Protein AF-A0A4Q3Z0S3-F1 (afdb_monomer)

Sequence (97 aa):
AKRIEEGLTQMMSSLATFPASAQLLLVSQFTLAADTRSGMRPSFTTAAPPAEAERGFSRLVETCREMHAAGVETGEFGAHMVVSLVNDGPVTFLIRP

pLDDT: mean 89.22, std 8.57, range [52.66, 98.38]

Foldseek 3Di:
DVQLVVLLVVVVVVCVVDDLLDEAEEEDDLCVCWDPPDDDDTDSPRGDDLVVSVVSSVVSQVVCVVVRVNYYHYDDRPDDDDDDDDQVPNDDDDGGD

Radius of gyration: 14.64 Å; Cα contacts (8 Å, |Δi|>4): 65; chains: 1; bounding box: 32×25×39 Å

Structure (mmCIF, N/CA/C/O backbone):
data_AF-A0A4Q3Z0S3-F1
#
_entry.id   AF-A0A4Q3Z0S3-F1
#
loop_
_atom_site.group_P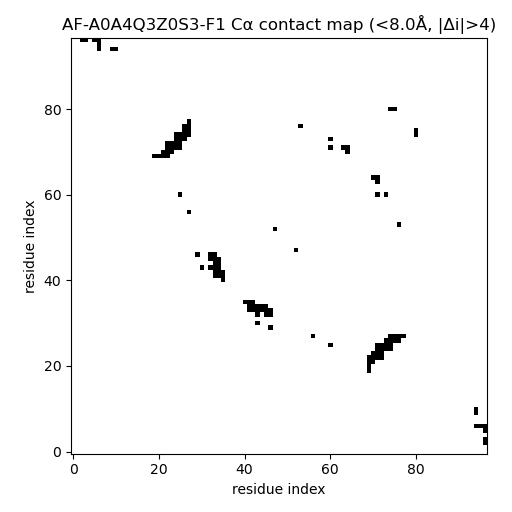DB
_atom_site.id
_atom_site.type_symbol
_atom_site.label_atom_id
_atom_site.label_alt_id
_atom_site.label_comp_id
_atom_site.label_asym_id
_atom_site.label_entity_id
_atom_site.label_seq_id
_atom_site.pdbx_PDB_ins_code
_atom_site.Cartn_x
_atom_site.Cartn_y
_atom_site.Cartn_z
_atom_site.occupancy
_atom_site.B_iso_or_equiv
_atom_site.auth_seq_id
_atom_site.auth_comp_id
_atom_site.auth_asym_id
_atom_site.auth_atom_id
_atom_site.pdbx_PDB_model_num
ATOM 1 N N . ALA A 1 1 ? 15.013 1.002 2.802 1.00 52.66 1 ALA A N 1
ATOM 2 C CA . ALA A 1 1 ? 14.654 0.953 4.234 1.00 52.66 1 ALA A CA 1
ATOM 3 C C . ALA A 1 1 ? 14.206 2.329 4.728 1.00 52.66 1 ALA A C 1
ATOM 5 O O . ALA A 1 1 ? 13.008 2.554 4.762 1.00 52.66 1 ALA A O 1
ATOM 6 N N . LYS A 1 2 ? 15.119 3.290 4.948 1.00 56.75 2 LYS A N 1
ATOM 7 C CA . LYS A 1 2 ? 14.809 4.594 5.572 1.00 56.75 2 LYS A CA 1
ATOM 8 C C . LYS A 1 2 ? 13.638 5.391 4.952 1.00 56.75 2 LYS A C 1
ATOM 10 O O . LYS A 1 2 ? 12.726 5.772 5.667 1.00 56.75 2 LYS A O 1
ATOM 15 N N . ARG A 1 3 ? 13.592 5.548 3.619 1.00 67.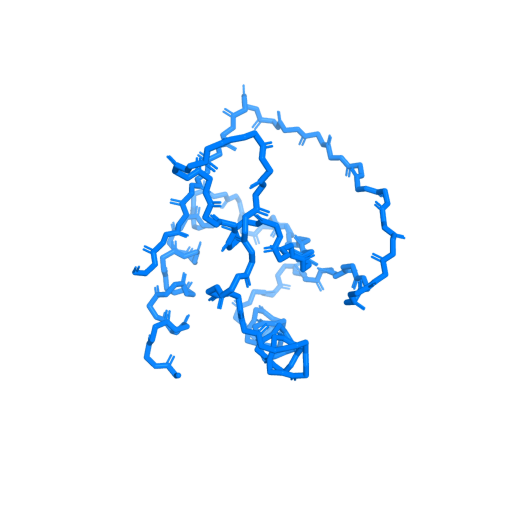12 3 ARG A N 1
ATOM 16 C CA . ARG A 1 3 ? 12.487 6.263 2.932 1.00 67.12 3 ARG A CA 1
ATOM 17 C C . ARG A 1 3 ? 11.114 5.591 3.061 1.00 67.12 3 ARG A C 1
ATOM 19 O O . ARG A 1 3 ? 10.097 6.266 2.987 1.00 67.12 3 ARG A O 1
ATOM 26 N N . ILE A 1 4 ? 11.078 4.265 3.216 1.00 66.25 4 ILE A N 1
ATOM 27 C CA . ILE A 1 4 ? 9.821 3.520 3.391 1.00 66.25 4 ILE A CA 1
ATOM 28 C C . ILE A 1 4 ? 9.294 3.741 4.812 1.00 66.25 4 ILE A C 1
ATOM 30 O O . ILE A 1 4 ? 8.105 3.978 4.982 1.00 66.25 4 ILE A O 1
ATOM 34 N N . GLU A 1 5 ? 10.176 3.731 5.814 1.00 71.62 5 GLU A N 1
ATOM 35 C CA . GLU A 1 5 ? 9.822 4.008 7.215 1.00 71.62 5 GLU A CA 1
ATOM 36 C C . GLU A 1 5 ? 9.346 5.454 7.427 1.00 71.62 5 GLU A C 1
ATOM 38 O O . GLU A 1 5 ? 8.365 5.688 8.134 1.00 71.62 5 GLU A O 1
ATOM 43 N N . GLU A 1 6 ? 9.989 6.425 6.772 1.00 78.62 6 GLU A N 1
ATOM 44 C CA . GLU A 1 6 ? 9.558 7.831 6.784 1.00 78.62 6 GLU A CA 1
ATOM 45 C C . GLU A 1 6 ? 8.157 7.987 6.164 1.00 78.62 6 GLU A C 1
ATOM 47 O O . GLU A 1 6 ? 7.266 8.576 6.783 1.00 78.62 6 GLU A O 1
ATOM 52 N N . GLY A 1 7 ? 7.919 7.377 4.995 1.00 81.56 7 GLY A N 1
ATOM 53 C CA . GLY A 1 7 ? 6.601 7.376 4.351 1.00 81.56 7 GLY A CA 1
ATOM 54 C C . GLY A 1 7 ? 5.517 6.686 5.190 1.00 81.56 7 GLY A C 1
ATOM 55 O O . GLY A 1 7 ? 4.408 7.205 5.313 1.00 81.56 7 GLY A O 1
ATOM 56 N N . LEU A 1 8 ? 5.849 5.558 5.824 1.00 80.00 8 LEU A N 1
ATOM 57 C CA . LEU A 1 8 ? 4.977 4.840 6.759 1.00 80.00 8 LEU A CA 1
ATOM 58 C C . LEU A 1 8 ? 4.587 5.705 7.958 1.00 80.00 8 LEU A C 1
ATOM 60 O O . LEU A 1 8 ? 3.413 5.774 8.314 1.00 80.00 8 LEU A O 1
ATOM 64 N N . THR A 1 9 ? 5.554 6.398 8.556 1.00 83.94 9 THR A N 1
ATOM 65 C CA . THR A 1 9 ? 5.311 7.284 9.702 1.00 83.94 9 THR A CA 1
ATOM 66 C C . THR A 1 9 ? 4.340 8.403 9.324 1.00 83.94 9 THR A C 1
ATOM 68 O O . THR A 1 9 ? 3.380 8.678 10.047 1.00 83.94 9 THR A O 1
ATOM 71 N N . GLN A 1 10 ? 4.539 9.016 8.156 1.00 84.94 10 GLN A N 1
ATOM 72 C CA . GLN A 1 10 ? 3.668 10.085 7.675 1.00 84.94 10 GLN A CA 1
ATOM 73 C C . GLN A 1 10 ? 2.265 9.578 7.302 1.00 84.94 10 GLN A C 1
ATOM 75 O O . GLN A 1 10 ? 1.268 10.266 7.548 1.00 84.94 10 GLN A O 1
ATOM 80 N N . MET A 1 11 ? 2.167 8.351 6.781 1.00 86.50 11 MET A N 1
ATOM 81 C CA . MET A 1 11 ? 0.890 7.675 6.549 1.00 86.50 11 MET A CA 1
ATOM 82 C C . MET A 1 11 ? 0.149 7.417 7.865 1.00 86.50 11 MET A C 1
ATOM 84 O O . MET A 1 11 ? -1.016 7.788 7.977 1.00 86.50 11 MET A O 1
ATOM 88 N N . MET A 1 12 ? 0.822 6.870 8.882 1.00 84.00 12 MET A N 1
ATOM 89 C CA . MET A 1 12 ? 0.230 6.627 10.205 1.00 84.00 12 MET A CA 1
ATOM 90 C C . MET A 1 12 ? -0.260 7.920 10.864 1.00 84.00 12 MET A C 1
ATOM 92 O O . MET A 1 12 ? -1.364 7.959 11.403 1.00 84.00 12 MET A O 1
ATOM 96 N N . SER A 1 13 ? 0.508 9.010 10.759 1.00 86.75 13 SER A N 1
ATOM 97 C CA . SER A 1 13 ? 0.067 10.320 11.253 1.00 86.75 13 SER A CA 1
ATOM 98 C C . SER A 1 13 ? -1.188 10.824 10.537 1.00 86.75 13 SER A C 1
ATOM 100 O O . SER A 1 13 ? -2.015 11.483 11.161 1.00 86.75 13 SER A O 1
ATOM 102 N N . SER A 1 14 ? -1.332 10.537 9.242 1.00 85.62 14 SER A N 1
ATOM 103 C CA . SER A 1 14 ? -2.528 10.911 8.479 1.00 85.62 14 SER A CA 1
ATOM 104 C C . SER A 1 14 ? -3.727 10.049 8.890 1.00 85.62 14 SER A C 1
ATOM 106 O O . SER A 1 14 ? -4.826 10.567 9.075 1.00 85.62 14 SER A O 1
ATOM 108 N N . LEU A 1 15 ? -3.510 8.749 9.116 1.00 83.62 15 LEU A N 1
ATOM 109 C CA . LEU A 1 15 ? -4.536 7.815 9.588 1.00 83.62 15 LEU A CA 1
ATOM 110 C C . LEU A 1 15 ? -5.049 8.137 10.993 1.00 83.62 15 LEU A C 1
ATOM 112 O O . LEU A 1 15 ? -6.229 7.935 11.254 1.00 83.62 15 LEU A O 1
ATOM 116 N N . ALA A 1 16 ? -4.212 8.705 11.864 1.00 85.00 16 ALA A N 1
ATOM 117 C CA . ALA A 1 16 ? -4.612 9.130 13.208 1.00 85.00 16 ALA A CA 1
ATOM 118 C C . ALA A 1 16 ? -5.720 10.206 13.223 1.00 85.00 16 ALA A C 1
ATOM 120 O O . ALA A 1 16 ? -6.312 10.458 14.270 1.00 85.00 16 ALA A O 1
ATOM 121 N N . THR A 1 17 ? -6.009 10.844 12.082 1.00 85.50 17 THR A N 1
ATOM 122 C CA . THR A 1 17 ? -7.146 11.771 11.940 1.00 85.50 17 THR A CA 1
ATOM 123 C C . THR A 1 17 ? -8.492 11.058 11.770 1.00 85.50 17 THR A C 1
ATOM 125 O O . THR A 1 17 ? -9.539 11.672 11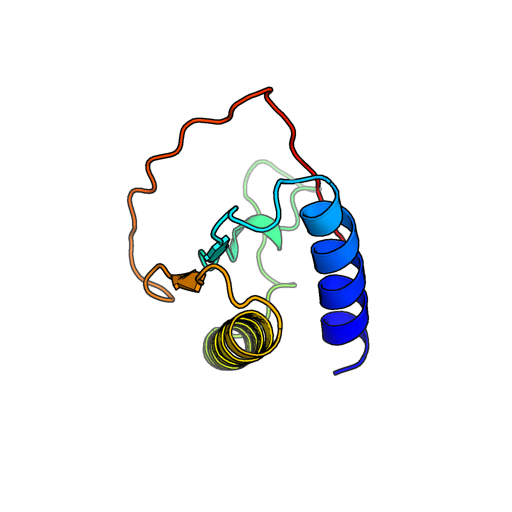.972 1.00 85.50 17 THR A O 1
ATOM 128 N N . PHE A 1 18 ? -8.474 9.767 11.430 1.00 88.38 18 PHE A N 1
ATOM 129 C CA . PHE A 1 18 ? -9.658 8.933 11.266 1.00 88.38 18 PHE A CA 1
ATOM 130 C C . PHE A 1 18 ? -9.977 8.158 12.556 1.00 88.38 18 PHE A C 1
ATOM 132 O O . PHE A 1 18 ? -9.113 7.992 13.421 1.00 88.38 18 PHE A O 1
ATOM 139 N N . PRO A 1 19 ? -11.217 7.653 12.710 1.00 89.44 19 PRO A N 1
ATOM 140 C CA . PRO A 1 19 ? -11.573 6.802 13.840 1.00 89.44 19 PRO A CA 1
ATOM 141 C C . PRO A 1 19 ? -10.654 5.581 13.951 1.00 89.44 19 PRO A C 1
ATOM 143 O O . PRO A 1 19 ? -10.285 4.986 12.944 1.00 89.44 19 PRO A O 1
ATOM 146 N N . ALA A 1 20 ? -10.372 5.132 15.177 1.00 86.94 20 ALA A N 1
ATOM 147 C CA . ALA A 1 20 ? -9.538 3.949 15.418 1.00 86.94 20 ALA A CA 1
ATOM 148 C C . ALA A 1 20 ? -10.101 2.653 14.795 1.00 86.94 20 ALA A C 1
ATOM 150 O O . ALA A 1 20 ? -9.369 1.686 14.637 1.00 86.94 20 ALA A O 1
ATOM 151 N N . SER A 1 21 ? -11.390 2.627 14.444 1.00 91.50 21 SER A N 1
ATOM 152 C CA . SER A 1 21 ? -12.052 1.523 13.742 1.00 91.50 21 SER A CA 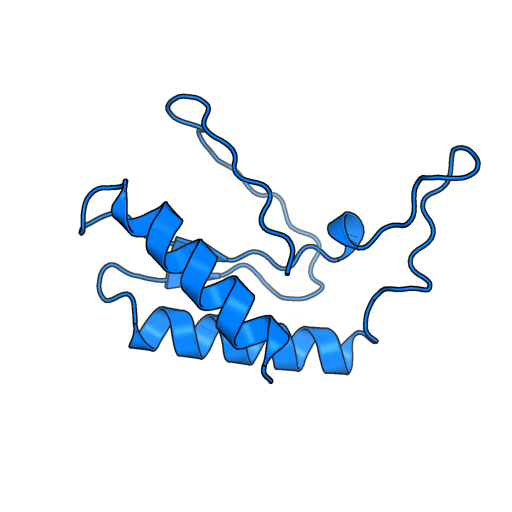1
ATOM 153 C C . SER A 1 21 ? -11.931 1.590 12.215 1.00 91.50 21 SER A C 1
ATOM 155 O O . SER A 1 21 ? -12.445 0.704 11.534 1.00 91.50 21 SER A O 1
ATOM 157 N N . ALA A 1 22 ? -11.333 2.646 11.658 1.00 92.75 22 ALA A N 1
ATOM 158 C CA . ALA A 1 22 ? -11.161 2.786 10.219 1.00 92.75 22 ALA A CA 1
ATOM 159 C C . ALA A 1 22 ? -10.236 1.683 9.693 1.00 92.75 22 ALA A C 1
ATOM 161 O O . ALA A 1 22 ? -9.170 1.450 10.252 1.00 92.75 22 ALA A O 1
ATOM 162 N N . GLN A 1 23 ? -10.633 1.008 8.619 1.00 95.25 23 GLN A N 1
ATOM 163 C CA . GLN A 1 23 ? -9.842 -0.053 7.990 1.00 95.25 23 GLN A CA 1
ATOM 164 C C . GLN A 1 23 ? -8.998 0.499 6.841 1.00 95.25 23 GLN A C 1
ATOM 166 O O . GLN A 1 23 ? -9.303 1.559 6.290 1.00 95.25 23 GLN A O 1
ATOM 171 N N . LEU A 1 24 ? -7.951 -0.233 6.461 1.00 95.88 24 LEU A N 1
ATOM 172 C CA . LEU A 1 24 ? -7.103 0.110 5.319 1.00 95.88 24 LEU A CA 1
ATOM 173 C C . LEU A 1 24 ? -7.397 -0.795 4.127 1.00 95.88 24 LEU A C 1
ATOM 175 O O . LEU A 1 24 ? -7.514 -2.005 4.285 1.00 95.88 24 LEU A O 1
ATOM 179 N N . LEU A 1 25 ? -7.425 -0.204 2.932 1.00 97.19 25 LEU A N 1
ATOM 180 C CA . LEU A 1 25 ? -7.348 -0.920 1.662 1.00 97.19 25 LEU A CA 1
ATOM 181 C C . LEU A 1 25 ? -6.076 -0.481 0.932 1.00 97.19 25 LEU A C 1
ATOM 183 O O . LEU A 1 25 ? -5.967 0.666 0.496 1.00 97.19 25 LEU A O 1
ATOM 187 N N . LEU A 1 26 ? -5.114 -1.392 0.798 1.00 96.81 26 LEU A N 1
ATOM 188 C CA . LEU A 1 26 ? -3.848 -1.136 0.114 1.00 96.81 26 LEU A CA 1
ATOM 189 C C . LEU A 1 26 ? -3.894 -1.683 -1.316 1.00 96.81 26 LEU A C 1
ATOM 191 O O . LEU A 1 26 ? -4.075 -2.880 -1.539 1.00 96.81 26 LEU A O 1
ATOM 195 N N . VAL A 1 27 ? -3.684 -0.808 -2.298 1.00 97.62 27 VAL A N 1
ATOM 196 C CA . VAL A 1 27 ? -3.655 -1.166 -3.723 1.00 97.62 27 VAL A CA 1
ATOM 197 C C . VAL A 1 27 ? -2.333 -0.702 -4.322 1.00 97.62 27 VAL A C 1
ATOM 199 O O . VAL A 1 27 ? -1.990 0.478 -4.248 1.00 97.62 27 VAL A O 1
ATOM 202 N N . SER A 1 28 ? -1.576 -1.621 -4.924 1.00 95.62 28 SER A N 1
ATOM 203 C CA . SER A 1 28 ? -0.333 -1.278 -5.620 1.00 95.62 28 SER A CA 1
ATOM 204 C C . SER A 1 28 ? -0.628 -0.391 -6.834 1.00 95.62 28 SER A C 1
ATOM 206 O O . SER A 1 28 ? -1.408 -0.790 -7.698 1.00 95.62 28 SER A O 1
ATOM 208 N N . GLN A 1 29 ? 0.015 0.778 -6.934 1.00 94.81 29 GLN A N 1
ATOM 209 C CA . GLN A 1 29 ? -0.214 1.724 -8.032 1.00 94.81 29 GLN A CA 1
ATOM 210 C C . GLN A 1 29 ? 1.102 2.297 -8.575 1.00 94.81 29 GLN A C 1
ATOM 212 O O . GLN A 1 29 ? 1.566 3.358 -8.155 1.00 94.81 29 GLN A O 1
ATOM 217 N N . PHE A 1 30 ? 1.708 1.606 -9.546 1.00 91.31 30 PHE A N 1
ATOM 218 C CA . PHE A 1 30 ? 2.980 2.038 -10.146 1.00 91.31 30 PHE A CA 1
ATOM 219 C C . PHE A 1 30 ? 2.850 3.348 -10.935 1.00 91.31 30 PHE A C 1
ATOM 221 O O . PHE A 1 30 ? 3.835 4.060 -11.127 1.00 91.31 30 PHE A O 1
ATOM 228 N N . THR A 1 31 ? 1.636 3.681 -11.386 1.00 90.94 31 THR A N 1
ATOM 229 C CA . THR A 1 31 ? 1.414 4.851 -12.238 1.00 90.94 31 THR A CA 1
ATOM 230 C C . THR A 1 31 ? 1.717 6.173 -11.532 1.00 90.94 31 THR A C 1
ATOM 232 O O . THR A 1 31 ? 2.080 7.146 -12.187 1.00 90.94 31 THR A O 1
ATOM 235 N N . LEU A 1 32 ? 1.668 6.195 -10.195 1.00 90.56 32 LEU A N 1
ATOM 236 C CA . LEU A 1 32 ? 2.048 7.350 -9.376 1.00 90.56 32 LEU A CA 1
ATOM 237 C C . LEU A 1 32 ? 3.549 7.669 -9.434 1.00 90.56 32 LEU A C 1
ATOM 239 O O . LEU A 1 32 ? 3.941 8.788 -9.119 1.00 90.56 32 LEU A O 1
ATOM 243 N N . ALA A 1 33 ? 4.387 6.715 -9.850 1.00 87.31 33 ALA A N 1
ATOM 244 C CA . ALA A 1 33 ? 5.819 6.929 -10.059 1.00 87.31 33 ALA A CA 1
ATOM 245 C C . ALA A 1 33 ? 6.153 7.452 -11.471 1.00 87.31 33 ALA A C 1
ATOM 247 O O . ALA A 1 33 ? 7.334 7.528 -11.822 1.00 87.31 33 ALA A O 1
ATOM 248 N N . ALA A 1 34 ? 5.138 7.783 -12.281 1.00 89.00 34 ALA A N 1
ATOM 249 C CA . ALA A 1 34 ? 5.326 8.374 -13.599 1.00 89.00 34 ALA A CA 1
ATOM 250 C C . ALA A 1 34 ? 6.083 9.705 -13.526 1.00 89.00 34 ALA A C 1
ATOM 252 O O . ALA A 1 34 ? 5.724 10.598 -12.758 1.00 89.00 34 ALA A O 1
ATOM 253 N N . ASP A 1 35 ? 7.045 9.889 -14.426 1.00 88.00 35 ASP A N 1
ATOM 254 C CA . ASP A 1 35 ? 7.464 11.218 -14.850 1.00 88.00 35 ASP A CA 1
ATOM 255 C C . ASP A 1 35 ? 6.517 11.712 -15.950 1.00 88.00 35 ASP A C 1
ATOM 257 O O . ASP A 1 35 ? 6.397 11.102 -17.017 1.00 88.00 35 ASP A O 1
ATOM 261 N N . THR A 1 36 ? 5.834 12.819 -15.671 1.00 89.19 36 THR A N 1
ATOM 262 C CA . THR A 1 36 ? 4.857 13.455 -16.564 1.00 89.19 36 THR A CA 1
ATOM 263 C C . THR A 1 36 ? 5.300 14.848 -17.016 1.00 89.19 36 THR A C 1
ATOM 265 O O . THR A 1 36 ? 4.473 15.639 -17.463 1.00 89.19 36 THR A O 1
ATOM 268 N N . ARG A 1 37 ? 6.585 15.198 -16.864 1.00 88.19 37 ARG A N 1
ATOM 269 C CA . ARG A 1 37 ? 7.088 16.551 -17.173 1.00 88.19 37 ARG A CA 1
ATOM 270 C C . ARG A 1 37 ? 7.262 16.825 -18.668 1.00 88.19 37 ARG A C 1
ATOM 272 O O . ARG A 1 37 ? 7.358 17.989 -19.047 1.00 88.19 37 ARG A O 1
ATOM 279 N N . SER A 1 38 ? 7.331 15.797 -19.514 1.00 82.94 38 SER A N 1
ATOM 280 C CA . SER A 1 38 ? 7.566 15.944 -20.954 1.00 82.94 38 SER A CA 1
ATOM 281 C C . SER A 1 38 ? 6.563 15.152 -21.799 1.00 82.94 38 SER A C 1
ATOM 283 O O . SER A 1 38 ? 6.376 13.951 -21.629 1.00 82.94 38 SER A O 1
ATOM 285 N N . GLY A 1 39 ? 5.943 15.838 -22.765 1.00 85.25 39 GLY A N 1
ATOM 286 C CA . GLY A 1 39 ? 4.984 15.241 -23.697 1.00 85.25 39 GLY A CA 1
ATOM 287 C C . GLY A 1 39 ? 3.673 14.780 -23.044 1.00 85.25 39 GLY A C 1
ATOM 288 O O . GLY A 1 39 ? 3.359 15.133 -21.915 1.00 85.25 39 GLY A O 1
ATOM 289 N N . MET A 1 40 ? 2.891 13.994 -23.793 1.00 89.94 40 MET A N 1
ATOM 290 C CA . MET A 1 40 ? 1.586 13.463 -23.357 1.00 89.94 40 MET A CA 1
ATOM 291 C C . MET A 1 40 ? 1.657 12.013 -22.846 1.00 89.94 40 MET A C 1
ATOM 293 O O . MET A 1 40 ? 0.652 11.469 -22.393 1.00 89.94 40 MET A O 1
ATOM 297 N N . ARG A 1 41 ? 2.823 11.357 -22.950 1.00 91.69 41 ARG A N 1
ATOM 298 C CA . ARG A 1 41 ? 3.011 9.956 -22.554 1.00 91.69 41 ARG A CA 1
ATOM 299 C C . ARG A 1 41 ? 3.838 9.888 -21.267 1.00 91.69 41 ARG A C 1
ATOM 301 O O . ARG A 1 41 ? 5.005 10.270 -21.316 1.00 91.69 41 ARG A O 1
ATOM 308 N N . PRO A 1 42 ? 3.294 9.360 -20.157 1.00 90.00 42 PRO A N 1
ATOM 309 C CA . PRO A 1 42 ? 4.068 9.179 -18.935 1.00 90.00 42 PRO A CA 1
ATOM 310 C C . PRO A 1 42 ? 5.254 8.230 -19.161 1.00 90.00 42 PRO A C 1
ATOM 312 O O . PRO A 1 42 ? 5.140 7.222 -19.873 1.00 90.00 42 PRO A O 1
ATOM 315 N N . SER A 1 43 ? 6.386 8.552 -18.537 1.00 89.94 43 SER A N 1
ATOM 316 C CA . SER A 1 43 ? 7.562 7.683 -18.465 1.00 89.94 43 SER A CA 1
ATOM 317 C C . SER A 1 43 ? 7.642 7.013 -17.097 1.00 89.94 43 SER A C 1
ATOM 319 O O . SER A 1 43 ? 7.438 7.658 -16.077 1.00 89.94 43 SER A O 1
ATOM 321 N N . PHE A 1 44 ? 7.994 5.729 -17.063 1.00 88.75 44 PHE A N 1
ATOM 322 C CA . PHE A 1 44 ? 8.135 4.946 -15.827 1.00 88.75 44 PHE A CA 1
ATOM 323 C C . PHE A 1 44 ? 9.578 4.519 -15.569 1.00 88.75 44 PHE A C 1
ATOM 325 O O . PHE A 1 44 ? 9.833 3.600 -14.800 1.00 88.75 44 PHE A O 1
ATOM 332 N N . THR A 1 45 ? 10.541 5.180 -16.209 1.00 85.38 45 THR A N 1
ATOM 333 C CA . THR A 1 45 ? 11.972 4.871 -16.070 1.00 85.38 45 THR A CA 1
ATOM 334 C C . THR A 1 45 ? 12.489 5.023 -14.639 1.00 85.38 45 THR A C 1
ATOM 336 O O . THR A 1 45 ? 13.509 4.440 -14.296 1.00 85.38 45 THR A O 1
ATOM 339 N N . THR A 1 46 ? 11.801 5.809 -13.808 1.00 81.19 46 THR A N 1
ATOM 340 C CA . THR A 1 46 ? 12.106 6.018 -12.385 1.00 81.19 46 THR A CA 1
ATOM 341 C C . THR A 1 46 ? 11.401 5.032 -11.456 1.00 81.19 46 THR A C 1
ATOM 343 O O . THR A 1 46 ? 11.665 5.047 -10.255 1.00 81.19 46 THR A O 1
ATOM 346 N N . ALA A 1 47 ? 10.489 4.202 -11.971 1.00 85.19 47 ALA A N 1
ATOM 347 C CA . ALA A 1 47 ? 9.792 3.208 -11.169 1.00 85.19 47 ALA A CA 1
ATOM 348 C C . ALA A 1 47 ? 10.723 2.033 -10.840 1.00 85.19 47 ALA A C 1
ATOM 350 O O . ALA A 1 47 ? 11.565 1.638 -11.648 1.00 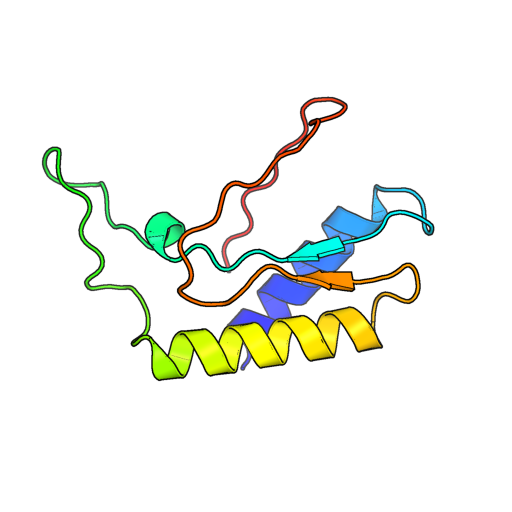85.19 47 ALA A O 1
ATOM 351 N N . ALA A 1 48 ? 10.557 1.460 -9.647 1.00 87.06 48 ALA A N 1
ATOM 352 C CA . ALA A 1 48 ? 11.289 0.260 -9.262 1.00 87.06 48 ALA A CA 1
ATOM 353 C C . ALA A 1 48 ? 10.926 -0.924 -10.185 1.00 87.06 48 ALA A C 1
ATOM 355 O O . ALA A 1 48 ? 9.778 -1.017 -10.636 1.00 87.06 48 ALA A O 1
ATOM 356 N N . PRO A 1 49 ? 11.860 -1.861 -10.440 1.00 92.31 49 PRO A N 1
ATOM 357 C CA . PRO A 1 49 ? 11.555 -3.095 -11.157 1.00 92.31 49 PRO A CA 1
ATOM 358 C C . PRO A 1 49 ? 10.407 -3.873 -10.487 1.00 92.31 49 PRO A C 1
ATOM 360 O O . PRO A 1 49 ? 10.337 -3.881 -9.254 1.00 92.31 49 PRO A O 1
ATOM 363 N N . PRO A 1 50 ? 9.554 -4.595 -11.244 1.00 91.25 50 PRO A N 1
ATOM 364 C CA . PRO A 1 50 ? 8.360 -5.251 -10.700 1.00 91.25 50 PRO A CA 1
ATOM 365 C C . PRO A 1 50 ? 8.625 -6.129 -9.472 1.00 91.25 50 PRO A C 1
ATOM 367 O O . PRO A 1 50 ? 7.941 -5.989 -8.467 1.00 91.25 50 PRO A O 1
ATOM 370 N N . ALA A 1 51 ? 9.676 -6.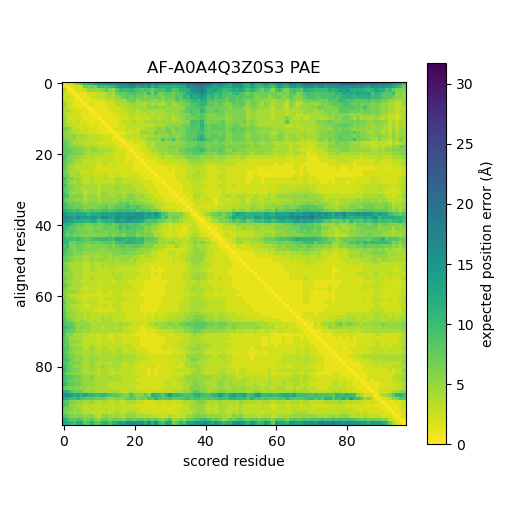954 -9.504 1.00 94.00 51 ALA A N 1
ATOM 371 C CA . ALA A 1 51 ? 10.024 -7.830 -8.385 1.00 94.00 51 ALA A CA 1
ATOM 372 C C . ALA A 1 51 ? 10.468 -7.063 -7.124 1.00 94.00 51 ALA A C 1
ATOM 374 O O . ALA A 1 51 ? 10.273 -7.533 -6.006 1.00 94.00 51 ALA A O 1
ATOM 375 N N . GLU A 1 52 ? 11.106 -5.899 -7.276 1.00 93.25 52 GLU A N 1
ATOM 376 C CA . GLU A 1 52 ? 11.469 -5.052 -6.134 1.00 93.25 52 GLU A CA 1
ATOM 377 C C . GLU A 1 52 ? 10.247 -4.320 -5.580 1.00 93.25 52 GLU A C 1
ATOM 379 O O . GLU A 1 52 ? 10.063 -4.273 -4.363 1.00 93.25 52 GLU A O 1
ATOM 384 N N . ALA A 1 53 ? 9.389 -3.812 -6.466 1.00 92.56 53 ALA A N 1
ATOM 385 C CA . ALA A 1 53 ? 8.134 -3.175 -6.096 1.00 92.56 53 ALA A CA 1
ATOM 386 C C . ALA A 1 53 ? 7.196 -4.142 -5.356 1.00 92.56 53 ALA A C 1
ATOM 388 O O . ALA A 1 53 ? 6.612 -3.755 -4.347 1.00 92.56 53 ALA A O 1
ATOM 389 N N . GLU A 1 54 ? 7.104 -5.397 -5.802 1.00 95.81 54 GLU A N 1
ATOM 390 C CA . GLU A 1 54 ? 6.304 -6.438 -5.151 1.00 95.81 54 GLU A CA 1
ATOM 391 C C . GLU A 1 54 ? 6.805 -6.710 -3.733 1.00 95.81 54 GLU A C 1
ATOM 393 O O . GLU A 1 54 ? 6.035 -6.602 -2.784 1.00 95.81 54 GLU A O 1
ATOM 398 N N . ARG A 1 55 ? 8.116 -6.935 -3.555 1.00 95.19 55 ARG A N 1
ATOM 399 C CA . ARG A 1 55 ? 8.708 -7.109 -2.216 1.00 95.19 55 ARG A CA 1
ATOM 400 C C . ARG A 1 55 ? 8.452 -5.907 -1.309 1.00 95.19 55 ARG A C 1
ATOM 402 O O . ARG A 1 55 ? 8.143 -6.081 -0.132 1.00 95.19 55 ARG A O 1
ATOM 409 N N . GLY A 1 56 ? 8.590 -4.694 -1.845 1.00 92.81 56 GLY A N 1
ATOM 410 C CA . GLY A 1 56 ? 8.310 -3.463 -1.108 1.00 92.81 56 GLY A CA 1
ATOM 411 C C . GLY A 1 56 ? 6.844 -3.361 -0.683 1.00 92.81 56 GLY A C 1
ATOM 412 O O . GLY A 1 56 ? 6.563 -3.020 0.464 1.00 92.81 56 GLY A O 1
ATOM 413 N N . PHE A 1 57 ? 5.920 -3.708 -1.580 1.00 94.19 57 PHE A N 1
ATOM 414 C CA . PHE A 1 57 ? 4.486 -3.718 -1.305 1.00 94.19 57 PHE A CA 1
ATOM 415 C C . PHE A 1 57 ? 4.106 -4.793 -0.279 1.00 94.19 57 PHE A C 1
ATOM 417 O O . PHE A 1 57 ? 3.432 -4.474 0.697 1.00 94.19 57 PHE A O 1
ATOM 424 N N . SER A 1 58 ? 4.590 -6.029 -0.425 1.00 95.88 58 SER A N 1
ATOM 425 C CA . SER A 1 58 ? 4.362 -7.100 0.555 1.00 95.88 58 SER A CA 1
ATOM 426 C C . SER A 1 58 ? 4.857 -6.697 1.942 1.00 95.88 58 SER A C 1
ATOM 428 O O . SER A 1 58 ? 4.131 -6.850 2.922 1.00 95.88 58 SER A O 1
ATOM 430 N N . ARG A 1 59 ? 6.048 -6.086 2.023 1.00 94.44 59 ARG A N 1
ATOM 431 C CA . ARG A 1 59 ? 6.584 -5.598 3.296 1.00 94.44 59 ARG A CA 1
ATOM 432 C C . ARG A 1 59 ? 5.725 -4.488 3.902 1.00 94.44 59 ARG A C 1
ATOM 434 O O . ARG A 1 59 ? 5.489 -4.493 5.105 1.00 94.44 59 ARG A O 1
ATOM 441 N N . LEU A 1 60 ? 5.250 -3.550 3.082 1.00 92.31 60 LEU A N 1
ATOM 442 C CA . LEU A 1 60 ? 4.333 -2.495 3.519 1.00 92.31 60 LEU A CA 1
ATOM 443 C C . LEU A 1 60 ? 3.043 -3.086 4.105 1.00 92.31 60 LEU A C 1
ATOM 445 O O . LEU A 1 60 ? 2.605 -2.650 5.169 1.00 92.31 60 LEU A O 1
ATOM 449 N N . VAL A 1 61 ? 2.457 -4.080 3.433 1.00 95.56 61 VAL A N 1
ATOM 450 C CA . VAL A 1 61 ? 1.242 -4.774 3.886 1.00 95.56 61 VAL A CA 1
ATOM 451 C C . VAL A 1 61 ? 1.465 -5.442 5.242 1.00 95.56 61 VAL A C 1
ATOM 453 O O . VAL A 1 61 ? 0.647 -5.261 6.142 1.00 95.56 61 VAL A O 1
ATOM 456 N N . GLU A 1 62 ? 2.565 -6.181 5.405 1.00 95.88 62 GLU A N 1
ATOM 457 C CA . GLU A 1 62 ? 2.933 -6.813 6.681 1.00 95.88 62 GLU A CA 1
ATOM 458 C C . GLU A 1 62 ? 3.042 -5.780 7.804 1.00 95.88 62 GLU A C 1
ATOM 460 O O . GLU A 1 62 ? 2.375 -5.910 8.828 1.00 95.88 62 GLU A O 1
ATOM 465 N N . THR A 1 63 ? 3.802 -4.705 7.584 1.00 93.25 63 THR A N 1
ATOM 466 C CA . THR A 1 63 ? 3.977 -3.649 8.589 1.00 93.25 63 THR A CA 1
ATOM 467 C C . THR A 1 63 ? 2.655 -2.963 8.939 1.00 93.25 63 THR A C 1
ATOM 469 O O . THR A 1 63 ? 2.390 -2.700 10.109 1.00 93.25 63 THR A O 1
ATOM 472 N N . CYS A 1 64 ? 1.777 -2.719 7.962 1.00 93.00 64 CYS A N 1
ATOM 473 C CA . CYS A 1 64 ? 0.455 -2.160 8.248 1.00 93.00 64 CYS A CA 1
ATOM 474 C C . CYS A 1 64 ? -0.400 -3.122 9.076 1.00 93.00 64 CYS A C 1
ATOM 476 O O . CYS A 1 64 ? -1.079 -2.676 9.993 1.00 93.00 64 CYS A O 1
ATOM 478 N N . ARG A 1 65 ? -0.360 -4.429 8.794 1.00 94.94 65 ARG A N 1
ATOM 479 C CA . ARG A 1 65 ? -1.094 -5.437 9.578 1.00 94.94 65 ARG A CA 1
ATOM 480 C C . ARG A 1 65 ? -0.599 -5.528 11.019 1.00 94.94 65 ARG A C 1
ATOM 482 O O . ARG A 1 65 ? -1.408 -5.721 11.918 1.00 94.94 65 ARG A O 1
ATOM 489 N N . GLU A 1 66 ? 0.704 -5.370 11.237 1.00 94.00 66 GLU A N 1
ATOM 490 C CA . GLU A 1 66 ? 1.300 -5.338 12.577 1.00 94.00 66 GLU A CA 1
ATOM 491 C C . GLU A 1 66 ? 0.899 -4.077 13.357 1.00 94.00 66 GLU A C 1
ATOM 493 O O . GLU A 1 66 ? 0.624 -4.148 14.554 1.00 94.00 66 GLU A O 1
ATOM 498 N N . MET A 1 67 ? 0.862 -2.921 12.689 1.00 90.62 67 MET A N 1
ATOM 499 C CA . MET A 1 67 ? 0.639 -1.623 13.337 1.00 90.62 67 MET A CA 1
ATOM 500 C C . MET A 1 67 ? -0.838 -1.220 13.439 1.00 90.62 67 MET A C 1
ATOM 502 O O . MET A 1 67 ? -1.186 -0.410 14.298 1.00 90.62 67 MET A O 1
ATOM 506 N N . HIS A 1 68 ? -1.707 -1.751 12.574 1.00 91.38 68 HIS A N 1
ATOM 507 C CA . HIS A 1 68 ? -3.086 -1.292 12.411 1.00 91.38 68 HIS A CA 1
ATOM 508 C C . HIS A 1 68 ? -4.103 -2.405 12.676 1.00 91.38 68 HIS A C 1
ATOM 510 O O . HIS A 1 68 ? -4.564 -3.105 11.772 1.00 91.38 68 HIS A O 1
ATOM 516 N N . ALA A 1 69 ? -4.489 -2.541 13.945 1.00 90.44 69 ALA A N 1
ATOM 517 C CA . ALA A 1 69 ? -5.346 -3.627 14.421 1.00 90.44 69 ALA A CA 1
ATOM 518 C C . ALA A 1 69 ? -6.779 -3.623 13.850 1.00 90.44 69 ALA A C 1
ATOM 520 O O . ALA A 1 69 ? -7.455 -4.647 13.911 1.00 90.44 69 ALA A O 1
ATOM 521 N N . ALA A 1 70 ? -7.261 -2.498 13.309 1.00 92.38 70 ALA A N 1
ATOM 522 C CA . ALA A 1 70 ? -8.636 -2.391 12.814 1.00 92.38 70 ALA A CA 1
ATOM 523 C C . ALA A 1 70 ? -8.897 -3.215 11.543 1.00 92.38 70 ALA A C 1
ATOM 525 O O . ALA A 1 70 ? -10.051 -3.530 11.253 1.00 92.38 70 ALA A O 1
ATOM 526 N N . GLY A 1 71 ? -7.843 -3.575 10.805 1.00 94.81 71 GLY A N 1
ATOM 527 C CA . GLY A 1 71 ? -7.925 -4.405 9.606 1.00 94.81 71 GLY A CA 1
ATOM 528 C C . GLY A 1 71 ? -7.229 -3.779 8.401 1.00 94.81 71 GLY A C 1
ATOM 529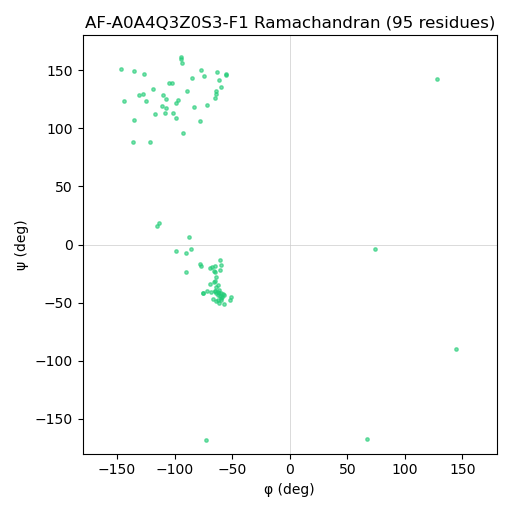 O O . GLY A 1 71 ? -7.273 -2.563 8.191 1.00 94.81 71 GLY A O 1
ATOM 530 N N . VAL A 1 72 ? -6.581 -4.635 7.609 1.00 96.94 72 VAL A N 1
ATOM 531 C CA . VAL A 1 72 ? -5.851 -4.259 6.393 1.00 96.94 72 VAL A CA 1
ATOM 532 C C . VAL A 1 72 ? -6.187 -5.244 5.279 1.00 96.94 72 VAL A C 1
ATOM 534 O O . VAL A 1 72 ? -5.698 -6.380 5.264 1.00 96.94 72 VAL A O 1
ATOM 537 N N . GLU A 1 73 ? -6.974 -4.761 4.329 1.00 98.25 73 GLU A N 1
ATOM 538 C CA . GLU A 1 73 ? -7.301 -5.432 3.079 1.00 98.25 73 GLU A CA 1
ATOM 539 C C . GLU A 1 73 ? -6.342 -5.010 1.965 1.00 98.25 73 GLU A C 1
ATOM 541 O O . GLU A 1 73 ? -5.726 -3.937 1.999 1.00 98.25 73 GLU A O 1
ATOM 546 N N . THR A 1 74 ? -6.206 -5.865 0.954 1.00 98.38 74 THR A N 1
ATOM 547 C CA . THR A 1 74 ? -5.298 -5.634 -0.171 1.00 98.38 74 THR A CA 1
ATOM 548 C C . THR A 1 74 ? -5.955 -5.956 -1.503 1.00 98.38 74 THR A C 1
ATOM 550 O O . THR A 1 74 ? -6.763 -6.875 -1.599 1.00 98.38 74 THR A O 1
ATOM 553 N N . GLY A 1 75 ? -5.543 -5.247 -2.553 1.00 97.69 75 GLY A N 1
ATOM 554 C CA . GLY A 1 75 ? -5.698 -5.738 -3.922 1.00 97.69 75 GLY A CA 1
ATOM 555 C C . GLY A 1 75 ? -4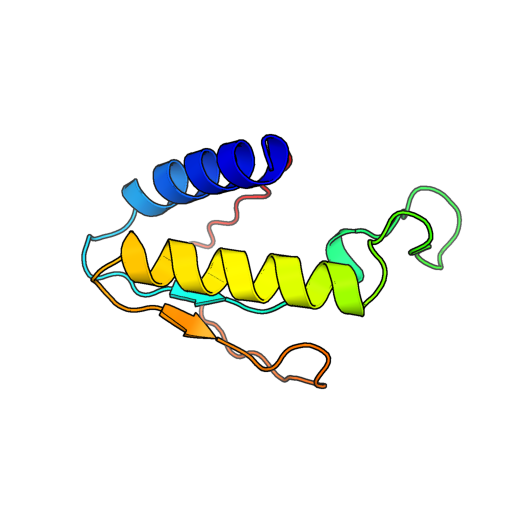.721 -6.877 -4.248 1.00 97.69 75 GLY A C 1
ATOM 556 O O . GLY A 1 75 ? -4.030 -7.401 -3.371 1.00 97.69 75 GLY A O 1
ATOM 557 N N . GLU A 1 76 ? -4.617 -7.210 -5.532 1.00 97.12 76 GLU A N 1
ATOM 558 C CA . GLU A 1 76 ? -3.649 -8.172 -6.066 1.00 97.12 76 GLU A CA 1
ATOM 559 C C . GLU A 1 76 ? -2.546 -7.433 -6.839 1.00 97.12 76 GLU A C 1
ATOM 561 O O . GLU A 1 76 ? -2.819 -6.631 -7.738 1.00 97.12 76 GLU A O 1
ATOM 566 N N . PHE A 1 77 ? -1.284 -7.666 -6.468 1.00 97.00 77 PHE A N 1
ATOM 567 C CA . PHE A 1 77 ? -0.152 -6.969 -7.075 1.00 97.00 77 PHE A CA 1
ATOM 568 C C . PHE A 1 77 ? -0.030 -7.315 -8.565 1.00 97.00 77 PHE A C 1
ATOM 570 O O . PHE A 1 77 ? -0.007 -8.479 -8.947 1.00 97.00 77 PHE A O 1
ATOM 577 N N . GLY A 1 78 ? 0.072 -6.294 -9.418 1.00 93.50 78 GLY A N 1
ATOM 578 C CA . GLY A 1 78 ? 0.245 -6.472 -10.865 1.00 93.50 78 GLY A CA 1
ATOM 579 C C . GLY A 1 78 ? -1.005 -6.939 -11.621 1.00 93.50 78 GLY A C 1
ATOM 580 O O . GLY A 1 78 ? -0.972 -6.992 -12.852 1.00 93.50 78 GLY A O 1
ATOM 581 N N . ALA A 1 79 ? -2.110 -7.222 -10.928 1.00 96.50 79 ALA A N 1
ATOM 582 C CA . ALA A 1 79 ? -3.370 -7.579 -11.560 1.00 96.50 79 ALA A CA 1
ATOM 583 C C . ALA A 1 79 ? -4.096 -6.348 -12.119 1.00 96.50 79 ALA A C 1
ATOM 585 O O . ALA A 1 79 ? -4.019 -5.237 -11.585 1.00 96.50 79 ALA A O 1
ATOM 586 N N . HIS A 1 80 ? -4.867 -6.558 -13.186 1.00 97.06 80 HIS A N 1
ATOM 587 C CA . HIS A 1 80 ? -5.846 -5.572 -13.624 1.00 97.06 80 HIS A CA 1
ATOM 588 C C . HIS A 1 80 ? -7.016 -5.552 -12.633 1.00 97.06 80 HIS A C 1
ATOM 590 O O . HIS A 1 80 ? -7.710 -6.554 -12.470 1.00 97.06 80 HIS A O 1
ATOM 596 N N . MET A 1 81 ? -7.259 -4.402 -12.005 1.00 97.75 81 MET A N 1
ATOM 597 C CA . MET A 1 81 ? -8.255 -4.259 -10.944 1.00 97.75 81 MET A CA 1
ATOM 598 C C . MET A 1 81 ? -9.241 -3.132 -11.234 1.00 97.75 81 MET A C 1
ATOM 600 O O . MET A 1 81 ? -8.880 -2.088 -11.777 1.00 97.75 81 MET A O 1
ATOM 604 N N . VAL A 1 82 ? -10.482 -3.325 -10.790 1.00 97.88 82 VAL A N 1
ATOM 605 C CA . VAL A 1 82 ? -11.486 -2.265 -10.678 1.00 97.88 82 VAL A CA 1
ATOM 606 C C . VAL A 1 82 ? -11.678 -1.982 -9.194 1.00 97.88 82 VAL A C 1
ATOM 608 O O . VAL A 1 82 ? -12.162 -2.838 -8.459 1.00 97.88 82 VAL A O 1
ATOM 611 N N . VAL A 1 83 ? -11.275 -0.791 -8.748 1.00 96.50 83 VAL A N 1
ATOM 612 C CA . VAL A 1 83 ? -11.367 -0.385 -7.340 1.00 96.50 83 VAL A CA 1
ATOM 613 C C . VAL A 1 83 ? -12.568 0.537 -7.166 1.00 96.50 83 VAL A C 1
ATOM 615 O O . VAL A 1 83 ? -12.582 1.648 -7.692 1.00 96.50 83 VAL A O 1
ATOM 618 N N . SER A 1 84 ? -13.575 0.074 -6.427 1.00 97.38 84 SER A N 1
ATOM 619 C CA . SER A 1 84 ? -14.710 0.900 -6.014 1.00 97.38 84 SER A CA 1
ATOM 620 C C . SER A 1 84 ? -14.398 1.568 -4.680 1.00 97.38 84 SER A C 1
ATOM 622 O O . SER A 1 84 ? -13.974 0.894 -3.743 1.00 97.38 84 SER A O 1
ATOM 624 N N . LEU A 1 85 ? -14.632 2.875 -4.576 1.00 95.31 85 LEU A N 1
ATOM 625 C CA . LEU A 1 85 ? -14.482 3.615 -3.326 1.00 95.31 85 LEU A CA 1
ATOM 626 C C . LEU A 1 85 ? -15.514 4.742 -3.228 1.00 95.31 85 LEU A C 1
ATOM 628 O O . LEU A 1 85 ? -15.927 5.309 -4.239 1.00 95.31 85 LEU A O 1
ATOM 632 N N . VAL A 1 86 ? -15.893 5.083 -1.998 1.00 95.69 86 VAL A N 1
ATOM 633 C CA . VAL A 1 86 ? -16.648 6.299 -1.681 1.00 95.69 86 VAL A CA 1
ATOM 634 C C . VAL A 1 86 ? -15.712 7.214 -0.906 1.00 95.69 86 VAL A C 1
ATOM 636 O O . VAL A 1 86 ? -15.202 6.827 0.141 1.00 95.69 86 VAL A O 1
ATOM 639 N N . ASN A 1 87 ? -15.442 8.401 -1.446 1.00 93.94 87 ASN A N 1
ATOM 640 C CA . ASN A 1 87 ? -14.577 9.378 -0.793 1.00 93.94 87 ASN A CA 1
ATOM 641 C C . ASN A 1 87 ? -15.434 10.325 0.056 1.00 93.94 87 ASN A C 1
ATOM 643 O O . ASN A 1 87 ? -16.014 11.274 -0.471 1.00 93.94 87 ASN A O 1
ATOM 647 N N . ASP A 1 88 ? -15.549 10.021 1.347 1.00 88.62 88 ASP A N 1
ATOM 648 C CA . ASP A 1 88 ? -16.319 10.813 2.308 1.00 88.62 88 ASP A CA 1
ATOM 649 C C . ASP A 1 88 ? -15.523 12.065 2.730 1.00 88.62 88 ASP A C 1
ATOM 651 O O . ASP A 1 88 ? -14.496 11.971 3.405 1.00 88.62 88 ASP A O 1
ATOM 655 N N . GLY A 1 89 ? -15.941 13.237 2.2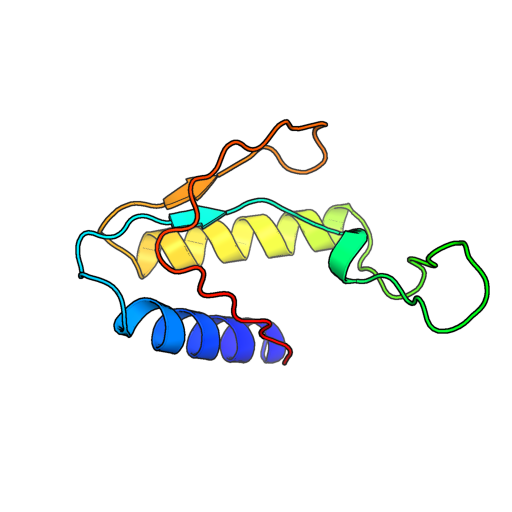33 1.00 81.62 89 GLY A N 1
ATOM 656 C CA . GLY A 1 89 ? -15.198 14.502 2.304 1.00 81.62 89 GLY A CA 1
ATOM 657 C C . GLY A 1 89 ? -15.380 15.367 1.041 1.00 81.62 89 GLY A C 1
ATOM 658 O O . GLY A 1 89 ? -16.308 16.174 1.005 1.00 81.62 89 GLY A O 1
ATOM 659 N N . PRO A 1 90 ? -14.545 15.236 -0.013 1.00 88.56 90 PRO A N 1
ATOM 660 C CA . PRO A 1 90 ? -13.425 14.312 -0.154 1.00 88.56 90 PRO A CA 1
ATOM 661 C C . PRO A 1 90 ? -12.130 14.857 0.461 1.00 88.56 90 PRO A C 1
ATOM 663 O O . PRO A 1 90 ? -11.810 16.040 0.337 1.00 88.56 90 PRO A O 1
ATOM 666 N N . VAL A 1 91 ? -11.343 13.969 1.067 1.00 88.81 91 VAL A N 1
ATOM 667 C CA . VAL A 1 91 ? -10.001 14.283 1.579 1.00 88.81 91 VAL A CA 1
ATOM 668 C C . VAL A 1 91 ? -8.986 13.412 0.845 1.00 88.81 91 VAL A C 1
ATOM 670 O O . VAL A 1 91 ? -9.193 12.218 0.638 1.00 88.81 91 VAL A O 1
ATOM 673 N N . THR A 1 92 ? -7.887 13.997 0.375 1.00 91.81 92 THR A N 1
ATOM 674 C CA . THR A 1 92 ? -6.839 13.256 -0.338 1.00 91.81 92 THR A CA 1
ATOM 675 C C . THR A 1 92 ? -5.479 13.821 0.021 1.00 91.81 92 THR A C 1
ATOM 677 O O . THR A 1 92 ? -5.218 15.007 -0.166 1.00 91.81 92 THR A O 1
ATOM 680 N N . PHE A 1 93 ? -4.606 12.949 0.515 1.00 89.19 93 PHE A N 1
ATOM 681 C CA . PHE A 1 93 ? -3.231 13.285 0.848 1.00 89.19 93 PHE A CA 1
ATOM 682 C C . PHE A 1 93 ? -2.291 12.617 -0.148 1.00 89.19 93 PHE A C 1
ATOM 684 O O . PHE A 1 93 ? -2.360 11.408 -0.366 1.00 89.19 93 PHE A O 1
ATOM 691 N N . LEU A 1 94 ? -1.388 13.403 -0.732 1.00 89.88 94 LEU A N 1
ATOM 692 C CA . LEU A 1 94 ? -0.249 12.878 -1.475 1.00 89.88 94 LEU A CA 1
ATOM 693 C C . LEU A 1 94 ? 0.976 12.911 -0.564 1.00 89.88 94 LEU A C 1
ATOM 695 O O . LEU A 1 94 ? 1.511 13.982 -0.279 1.00 89.88 94 LEU A O 1
ATOM 699 N N . ILE A 1 95 ? 1.423 11.737 -0.130 1.00 85.31 95 ILE A N 1
ATOM 700 C CA . ILE A 1 95 ? 2.613 11.585 0.708 1.00 85.31 95 ILE A CA 1
ATOM 701 C C . ILE A 1 95 ? 3.788 11.228 -0.202 1.00 85.31 95 ILE A C 1
ATOM 703 O O . ILE A 1 95 ? 3.723 10.265 -0.966 1.00 85.31 95 ILE A O 1
ATOM 707 N N . ARG A 1 96 ? 4.857 12.023 -0.137 1.00 78.88 96 ARG A N 1
ATOM 708 C CA . ARG A 1 96 ? 6.130 11.758 -0.812 1.00 78.88 96 ARG A CA 1
ATOM 709 C C . ARG A 1 96 ? 7.249 11.840 0.231 1.00 78.88 96 ARG A C 1
ATOM 711 O O . ARG A 1 96 ? 7.263 12.833 0.955 1.00 78.88 96 ARG A O 1
ATOM 718 N N . PRO A 1 97 ? 8.132 10.835 0.326 1.00 60.06 97 PRO A N 1
ATOM 719 C CA . PRO A 1 97 ? 9.361 10.954 1.104 1.00 60.06 97 PRO A CA 1
ATOM 720 C C . PRO A 1 97 ? 10.355 11.926 0.450 1.00 60.06 97 PRO A C 1
ATOM 722 O O . PRO A 1 97 ? 10.235 12.184 -0.774 1.00 60.06 97 PRO A O 1
#

Mean predicted aligned error: 4.42 Å

Solvent-accessible surface area (backbone atoms only — not comparable to full-atom values): 6391 Å² total; per-residue (Å²): 111,71,62,58,54,55,40,50,53,55,48,52,62,57,51,67,76,48,64,82,72,58,63,46,77,50,65,86,65,73,72,80,45,41,47,66,89,58,80,93,60,69,40,56,86,79,42,69,58,69,74,58,44,49,53,52,48,55,51,50,52,51,53,45,50,74,74,37,84,55,41,69,47,68,65,64,83,93,56,94,79,87,85,87,83,82,73,84,85,75,77,86,84,88,87,76,112

Secondary structure (DSSP, 8-state):
-HHHHHHHHHHHHHHTTS-TT--EEE---GGGG-B-SSSSS-B-TTSPPHHHHHHHHHHHHHHHHHH-TT-EEE--TTS--------SS--------

Nearest PDB structures (foldseek):
  1j7g-assembly1_A-2  TM=9.644E-01  e=4.765E-06  Haemophilus influenzae Rd KW20
  1jke-assembly1_A  TM=9.622E-01  e=1.908E-05  Escherichia coli
  2dbo-assembly1_A-2  TM=9.714E-01  e=3.031E-05  Aquifex aeolicus VF5
  3koc-assembly1_A  TM=9.569E-01  e=1.136E-04  Plasmodium falciparum 3D7
  3lmv-assembly3_F  TM=9.526E-01  e=6.765E-04  Plasmodium falciparum 3D7